Protein AF-A0A530APH7-F1 (afdb_monomer_lite)

Structure (mmCIF, N/CA/C/O backbone):
data_AF-A0A530APH7-F1
#
_entry.id   AF-A0A530APH7-F1
#
loop_
_atom_site.group_PDB
_atom_site.id
_atom_site.type_symbol
_atom_site.label_atom_id
_atom_site.label_alt_id
_atom_site.label_comp_id
_atom_site.label_asym_id
_atom_site.label_entity_id
_atom_site.label_seq_id
_atom_site.pdbx_PDB_ins_code
_atom_site.Cartn_x
_atom_site.Cartn_y
_atom_site.Cartn_z
_atom_site.occupancy
_atom_site.B_iso_or_equiv
_atom_site.auth_seq_id
_atom_site.auth_comp_id
_atom_site.auth_asym_id
_atom_site.auth_atom_id
_atom_site.pdbx_PDB_model_num
ATOM 1 N N . MET A 1 1 ? 20.934 -3.392 5.318 1.00 81.50 1 MET A N 1
ATOM 2 C CA . MET A 1 1 ? 19.942 -3.753 6.356 1.00 81.50 1 MET A CA 1
ATOM 3 C C . MET A 1 1 ? 19.212 -2.468 6.706 1.00 81.50 1 MET A C 1
ATOM 5 O O . MET A 1 1 ? 19.883 -1.448 6.759 1.00 81.50 1 MET A O 1
ATOM 9 N N . PHE A 1 2 ? 17.884 -2.494 6.817 1.00 93.69 2 PHE A N 1
ATOM 10 C CA . PHE A 1 2 ? 17.070 -1.303 7.090 1.00 93.69 2 PHE A CA 1
ATOM 11 C C . PHE A 1 2 ? 16.605 -1.334 8.545 1.00 93.69 2 PHE A C 1
ATOM 13 O O . PHE A 1 2 ? 16.217 -2.402 9.020 1.00 93.69 2 PHE A O 1
ATOM 20 N N . ASP A 1 3 ? 16.601 -0.183 9.217 1.00 96.75 3 ASP A N 1
ATOM 21 C CA . ASP A 1 3 ? 16.060 -0.056 10.580 1.00 96.75 3 ASP A CA 1
ATOM 22 C C . ASP A 1 3 ? 14.524 -0.103 10.596 1.00 96.75 3 ASP A C 1
ATOM 24 O O . ASP A 1 3 ? 13.897 -0.401 11.612 1.00 96.75 3 ASP A O 1
ATOM 28 N N . THR A 1 4 ? 13.903 0.176 9.448 1.00 97.38 4 THR A N 1
ATOM 29 C CA . THR A 1 4 ? 12.453 0.189 9.258 1.00 97.38 4 THR A CA 1
ATOM 30 C C . THR A 1 4 ? 11.973 -1.046 8.489 1.00 97.38 4 THR A C 1
ATOM 32 O O . THR A 1 4 ? 12.753 -1.833 7.943 1.00 97.38 4 THR A O 1
ATOM 35 N N . LYS A 1 5 ? 10.651 -1.218 8.415 1.00 97.56 5 LYS A N 1
ATOM 36 C CA . LYS A 1 5 ? 9.992 -2.256 7.618 1.00 97.56 5 LYS A CA 1
ATOM 37 C C . LYS A 1 5 ? 8.771 -1.676 6.918 1.00 97.56 5 LYS A C 1
ATOM 39 O O . LYS A 1 5 ? 7.979 -0.988 7.556 1.00 97.56 5 LYS A O 1
ATOM 44 N N . ILE A 1 6 ? 8.576 -2.040 5.651 1.00 98.44 6 ILE A N 1
ATOM 45 C CA . ILE A 1 6 ? 7.353 -1.732 4.909 1.00 98.44 6 ILE A CA 1
ATOM 46 C C . ILE A 1 6 ? 6.399 -2.927 5.005 1.00 98.44 6 ILE A C 1
ATOM 48 O O . ILE A 1 6 ? 6.770 -4.065 4.699 1.00 98.44 6 ILE A O 1
ATOM 52 N N . ALA A 1 7 ? 5.167 -2.674 5.446 1.00 98.56 7 ALA A N 1
ATOM 53 C CA . ALA A 1 7 ? 4.111 -3.675 5.519 1.00 98.56 7 ALA A CA 1
ATOM 54 C C . ALA A 1 7 ? 2.804 -3.131 4.932 1.00 98.56 7 ALA A C 1
ATOM 56 O O . ALA A 1 7 ? 2.405 -2.011 5.239 1.00 98.56 7 ALA A O 1
ATOM 57 N N . ILE A 1 8 ? 2.133 -3.950 4.125 1.00 98.81 8 ILE A N 1
ATOM 58 C CA . ILE A 1 8 ? 0.800 -3.691 3.577 1.00 98.81 8 ILE A CA 1
ATOM 59 C C . ILE A 1 8 ? -0.123 -4.789 4.095 1.00 98.81 8 ILE A C 1
ATOM 61 O O . ILE A 1 8 ? 0.169 -5.970 3.914 1.00 98.81 8 ILE A O 1
ATOM 65 N N . VAL A 1 9 ? -1.227 -4.412 4.739 1.00 98.75 9 VAL A N 1
ATOM 66 C CA . VAL A 1 9 ? -2.226 -5.358 5.255 1.00 98.75 9 VAL A CA 1
ATOM 67 C C . VAL A 1 9 ? -3.550 -5.095 4.552 1.00 98.75 9 VAL A C 1
ATOM 69 O O . VAL A 1 9 ? -4.069 -3.985 4.618 1.00 98.75 9 VAL A O 1
ATOM 72 N N . LEU A 1 10 ? -4.077 -6.103 3.860 1.00 98.81 10 LEU A N 1
ATOM 73 C CA . LEU A 1 10 ? -5.308 -6.003 3.073 1.00 98.81 10 LEU A CA 1
ATOM 74 C C . LEU A 1 10 ? -6.457 -6.736 3.761 1.00 98.81 10 LEU A C 1
ATOM 76 O O . LEU A 1 10 ? -6.242 -7.762 4.410 1.00 98.81 10 LEU A O 1
ATOM 80 N N . ARG A 1 11 ? -7.689 -6.258 3.564 1.00 98.50 11 ARG A N 1
ATOM 81 C CA . ARG A 1 11 ? -8.871 -6.985 4.035 1.00 98.50 11 ARG A CA 1
ATOM 82 C C . ARG A 1 11 ? -8.992 -8.290 3.251 1.00 98.50 11 ARG A C 1
ATOM 84 O O . ARG A 1 11 ? -8.854 -8.315 2.025 1.00 98.50 11 ARG A O 1
ATOM 91 N N . GLU A 1 12 ? -9.135 -9.395 3.969 1.00 97.94 12 GLU A N 1
ATOM 92 C CA . GLU A 1 12 ? -8.989 -10.730 3.385 1.00 97.94 12 GLU A CA 1
ATOM 93 C C . GLU A 1 12 ? -10.107 -11.110 2.405 1.00 97.94 12 GLU A C 1
ATOM 95 O O . GLU A 1 12 ? -9.853 -11.871 1.469 1.00 97.94 12 GLU A O 1
ATOM 100 N N . ASP A 1 13 ? -11.296 -10.532 2.564 1.00 97.88 13 ASP A N 1
ATOM 101 C CA . ASP A 1 13 ? -12.492 -10.786 1.753 1.00 97.88 13 ASP A CA 1
ATOM 102 C C . ASP A 1 13 ? -12.505 -10.041 0.407 1.00 97.88 13 ASP A C 1
ATOM 104 O O . ASP A 1 13 ? -13.347 -10.321 -0.447 1.00 97.88 13 ASP A O 1
ATOM 108 N N . LEU A 1 14 ? -11.552 -9.132 0.176 1.00 98.38 14 LEU A N 1
ATOM 109 C CA . LEU A 1 14 ? -11.458 -8.407 -1.086 1.00 98.38 14 LEU A CA 1
ATOM 110 C C . LEU A 1 14 ? -11.154 -9.378 -2.246 1.00 98.38 14 LEU A C 1
ATOM 112 O O . LEU A 1 14 ? -10.209 -10.181 -2.160 1.00 98.38 14 LEU A O 1
ATOM 116 N N . PRO A 1 15 ? -11.873 -9.268 -3.379 1.00 98.44 15 PRO A N 1
ATOM 117 C CA . PRO A 1 15 ? -11.468 -9.863 -4.641 1.00 98.44 15 PRO A CA 1
ATOM 118 C C . PRO A 1 15 ? -10.024 -9.501 -4.995 1.00 98.44 15 PRO A C 1
ATOM 120 O O . PRO A 1 15 ? -9.536 -8.409 -4.696 1.00 98.44 15 PRO A O 1
ATOM 123 N N . VAL A 1 16 ? -9.338 -10.406 -5.696 1.00 98.50 16 VAL A N 1
ATOM 124 C CA . VAL A 1 16 ? -7.911 -10.254 -6.034 1.00 98.50 16 VAL A CA 1
ATOM 125 C C . VAL A 1 16 ? -7.613 -8.920 -6.725 1.00 98.50 16 VAL A C 1
ATOM 127 O O . VAL A 1 16 ? -6.636 -8.260 -6.385 1.00 98.50 16 VAL A O 1
ATOM 130 N N . TRP A 1 17 ? -8.464 -8.477 -7.651 1.00 98.38 17 TRP A N 1
ATOM 131 C CA . TRP A 1 17 ? -8.248 -7.214 -8.359 1.00 98.38 17 TRP A CA 1
ATOM 132 C C . TRP A 1 17 ? -8.341 -5.987 -7.433 1.00 98.38 17 TRP A C 1
ATOM 134 O O . TRP A 1 17 ? -7.563 -5.049 -7.598 1.00 98.38 17 TRP A O 1
ATOM 144 N N . GLN A 1 18 ? -9.227 -6.010 -6.428 1.00 98.56 18 GLN A N 1
ATOM 145 C CA . GLN A 1 18 ? -9.316 -4.949 -5.419 1.00 98.56 18 GLN A CA 1
ATOM 146 C C . GLN A 1 18 ? -8.074 -4.946 -4.532 1.00 98.56 18 GLN A C 1
ATOM 148 O O . GLN A 1 18 ? -7.516 -3.883 -4.280 1.00 98.56 18 GLN A O 1
ATOM 153 N N . LYS A 1 19 ? -7.577 -6.125 -4.132 1.00 98.75 19 LYS A N 1
ATOM 154 C CA . LYS A 1 19 ? -6.312 -6.251 -3.388 1.00 98.75 19 LYS A CA 1
ATOM 155 C C . LYS A 1 19 ? -5.150 -5.605 -4.144 1.00 98.75 19 LYS A C 1
ATOM 157 O O . LYS A 1 19 ? -4.438 -4.790 -3.570 1.00 98.75 19 LYS A O 1
ATOM 162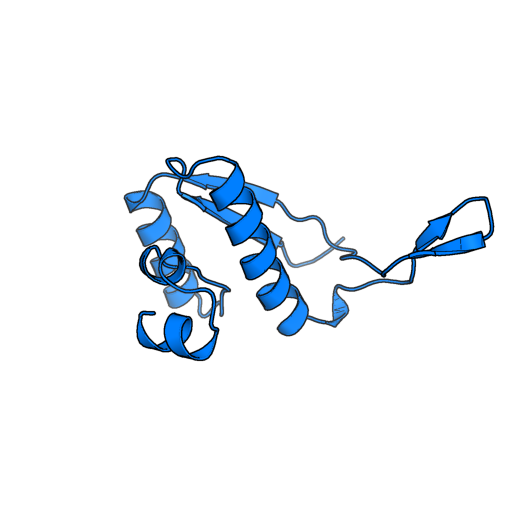 N N . LEU A 1 20 ? -5.004 -5.912 -5.435 1.00 98.75 20 LEU A N 1
ATOM 163 C CA . LEU A 1 20 ? -3.962 -5.329 -6.288 1.00 98.75 20 LEU A CA 1
ATOM 164 C C . LEU A 1 20 ? -4.096 -3.803 -6.406 1.00 98.75 20 LEU A C 1
ATOM 166 O O . LEU A 1 20 ? -3.099 -3.090 -6.293 1.00 98.75 20 LEU A O 1
ATOM 170 N N . ASN A 1 21 ? -5.320 -3.302 -6.597 1.00 98.56 21 ASN A N 1
ATOM 171 C CA . ASN A 1 21 ? -5.589 -1.868 -6.679 1.00 98.56 21 ASN A CA 1
ATOM 172 C C . ASN A 1 21 ? -5.233 -1.146 -5.369 1.00 98.56 21 ASN A C 1
ATOM 174 O O . ASN A 1 21 ? -4.458 -0.191 -5.387 1.00 98.56 21 ASN A O 1
ATOM 178 N N . VAL A 1 22 ? 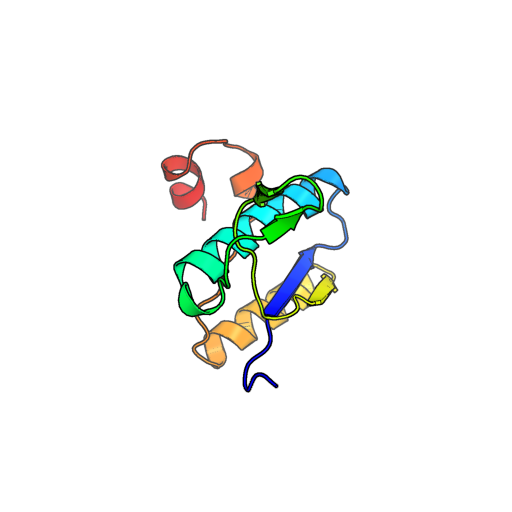-5.721 -1.649 -4.232 1.00 98.69 22 VAL A N 1
ATOM 179 C CA . VAL A 1 22 ? -5.437 -1.081 -2.909 1.00 98.69 22 VAL A CA 1
ATOM 180 C C . VAL A 1 22 ? -3.936 -1.112 -2.620 1.00 98.69 22 VAL A C 1
ATOM 182 O O . VAL A 1 22 ? -3.378 -0.094 -2.221 1.00 98.69 22 VAL A O 1
ATOM 185 N N . THR A 1 23 ? -3.235 -2.219 -2.896 1.00 98.88 23 THR A N 1
ATOM 186 C CA . THR A 1 23 ? -1.769 -2.287 -2.759 1.00 98.88 23 THR A CA 1
ATOM 187 C C . THR A 1 23 ? -1.062 -1.193 -3.558 1.00 98.88 23 THR A C 1
ATOM 189 O O . THR A 1 23 ? -0.131 -0.580 -3.034 1.00 98.88 23 THR A O 1
ATOM 192 N N . ALA A 1 24 ? -1.498 -0.911 -4.790 1.00 98.69 24 ALA A N 1
ATOM 193 C CA . ALA A 1 24 ? -0.903 0.140 -5.612 1.00 98.69 24 ALA A CA 1
ATOM 194 C C . ALA A 1 24 ? -1.093 1.537 -4.993 1.00 98.69 24 ALA A C 1
ATOM 196 O O . ALA A 1 24 ? -0.116 2.277 -4.850 1.00 98.69 24 ALA A O 1
ATOM 197 N N . PHE A 1 25 ? -2.311 1.873 -4.551 1.00 98.62 25 PHE A N 1
ATOM 198 C CA . PHE A 1 25 ? -2.587 3.143 -3.868 1.00 98.62 25 PHE A CA 1
ATOM 199 C C . PHE A 1 25 ? -1.768 3.288 -2.582 1.00 98.62 25 PHE A C 1
ATOM 201 O O . PHE A 1 25 ? -1.078 4.291 -2.406 1.00 98.62 25 PHE A O 1
ATOM 208 N N . LEU A 1 26 ? -1.771 2.272 -1.715 1.00 98.81 26 LEU A N 1
ATOM 209 C CA . LEU A 1 26 ? -1.028 2.303 -0.452 1.00 98.81 26 LEU A CA 1
ATOM 210 C C . LEU A 1 26 ? 0.484 2.456 -0.676 1.00 98.81 26 LEU A C 1
ATOM 212 O O . LEU A 1 26 ? 1.145 3.211 0.032 1.00 98.81 26 LEU A O 1
ATOM 216 N N . THR A 1 27 ? 1.028 1.788 -1.696 1.00 98.75 27 THR A N 1
ATOM 217 C CA . THR A 1 27 ? 2.450 1.909 -2.050 1.00 98.75 27 THR A CA 1
ATOM 218 C C . THR A 1 27 ? 2.797 3.327 -2.505 1.00 98.75 27 THR A C 1
ATOM 220 O O . THR A 1 27 ? 3.844 3.841 -2.120 1.00 98.75 27 THR A O 1
ATOM 223 N N . SER A 1 28 ? 1.921 3.992 -3.271 1.00 98.50 28 SER A N 1
ATOM 224 C CA . SER A 1 28 ? 2.168 5.378 -3.696 1.00 98.50 28 SER A CA 1
ATOM 225 C C . SER A 1 28 ? 2.273 6.355 -2.523 1.00 98.50 28 SER A C 1
ATOM 227 O O . SER A 1 28 ? 3.134 7.230 -2.547 1.00 98.50 28 SER A O 1
ATOM 229 N N . GLY A 1 29 ? 1.467 6.172 -1.472 1.00 98.62 29 GLY A N 1
ATOM 230 C CA . GLY A 1 29 ? 1.540 7.005 -0.273 1.00 98.62 29 GLY A CA 1
ATOM 231 C C . GLY A 1 29 ? 2.838 6.791 0.509 1.00 98.62 29 GLY A C 1
ATOM 232 O O . GLY A 1 29 ? 3.462 7.761 0.928 1.00 98.62 29 GLY A O 1
ATOM 233 N N . ILE A 1 30 ? 3.307 5.541 0.618 1.00 98.44 30 ILE A N 1
ATOM 234 C CA . ILE A 1 30 ? 4.611 5.221 1.226 1.00 98.44 30 ILE A CA 1
ATOM 235 C C . ILE A 1 30 ? 5.757 5.878 0.447 1.00 98.44 30 ILE A C 1
ATOM 237 O O . ILE A 1 30 ? 6.616 6.508 1.055 1.00 98.44 30 ILE A O 1
ATOM 241 N N . VAL A 1 31 ? 5.765 5.762 -0.886 1.00 98.44 31 VAL A N 1
ATOM 242 C CA . VAL A 1 31 ? 6.805 6.373 -1.736 1.00 98.44 31 VAL A CA 1
ATOM 243 C C . VAL A 1 31 ? 6.771 7.899 -1.651 1.00 98.44 31 VAL A C 1
ATOM 245 O O . VAL A 1 31 ? 7.824 8.526 -1.610 1.00 98.44 31 VAL A O 1
ATOM 248 N N . ALA A 1 32 ? 5.582 8.506 -1.597 1.00 98.56 32 ALA A N 1
ATOM 249 C CA . ALA A 1 32 ? 5.446 9.951 -1.430 1.00 98.56 32 ALA A CA 1
ATOM 250 C C . ALA A 1 32 ? 5.943 10.430 -0.056 1.00 98.56 32 ALA A C 1
ATOM 252 O O . ALA A 1 32 ? 6.513 11.514 0.044 1.00 98.56 32 ALA A O 1
ATOM 253 N N . GLN A 1 33 ? 5.733 9.631 0.994 1.00 98.44 33 GLN A N 1
ATOM 254 C CA . GLN A 1 33 ? 6.166 9.952 2.353 1.00 98.44 33 GLN A CA 1
ATOM 255 C C . GLN A 1 33 ? 7.674 9.747 2.562 1.00 98.44 33 GLN A C 1
ATOM 257 O O . GLN A 1 33 ? 8.288 10.528 3.285 1.00 98.44 33 GLN A O 1
ATOM 262 N N . PHE A 1 34 ? 8.252 8.720 1.936 1.00 97.81 34 PHE A N 1
ATOM 263 C CA . PHE A 1 34 ? 9.659 8.333 2.074 1.00 97.81 34 PHE A CA 1
ATOM 264 C C . PHE A 1 34 ? 10.323 8.189 0.695 1.00 97.81 34 PHE A C 1
ATOM 266 O O . PHE A 1 34 ? 10.625 7.070 0.266 1.00 97.81 34 PHE A O 1
ATOM 273 N N . PRO A 1 35 ? 10.528 9.290 -0.049 1.00 97.50 35 PRO A N 1
ATOM 274 C CA . PRO A 1 35 ? 11.099 9.235 -1.395 1.00 97.50 35 PRO A CA 1
ATOM 275 C C . PRO A 1 35 ? 12.511 8.624 -1.437 1.00 97.50 35 PRO A C 1
ATOM 277 O O . PRO A 1 35 ? 12.913 8.089 -2.468 1.00 97.50 35 PRO A O 1
ATOM 280 N N . GLU A 1 36 ? 13.250 8.639 -0.325 1.00 96.25 36 GLU A N 1
ATOM 281 C CA . GLU A 1 36 ? 14.592 8.066 -0.180 1.00 96.25 36 GLU A CA 1
ATOM 282 C C . GLU A 1 36 ? 14.652 6.540 -0.341 1.00 96.25 36 GLU A C 1
ATOM 284 O O . GLU A 1 36 ? 15.735 5.984 -0.524 1.00 96.25 36 GLU A O 1
ATOM 289 N N . ILE A 1 37 ? 13.511 5.842 -0.286 1.00 97.56 37 ILE A N 1
ATOM 290 C CA . ILE A 1 37 ? 13.478 4.393 -0.518 1.00 97.56 37 ILE A CA 1
ATOM 291 C C . ILE A 1 37 ? 13.598 4.042 -2.003 1.00 97.56 37 ILE A C 1
ATOM 293 O O . ILE A 1 37 ? 13.744 2.864 -2.325 1.00 97.56 37 ILE A O 1
ATOM 297 N N . ILE A 1 38 ? 13.474 5.008 -2.914 1.00 98.44 38 ILE A N 1
ATOM 298 C CA . ILE A 1 38 ? 13.599 4.778 -4.354 1.00 98.44 38 ILE A CA 1
ATOM 299 C C . ILE A 1 38 ? 15.080 4.759 -4.737 1.00 98.44 38 ILE A C 1
ATOM 301 O O . ILE A 1 38 ? 15.818 5.694 -4.447 1.00 98.44 38 ILE A O 1
ATOM 305 N N . GLY A 1 39 ? 15.507 3.664 -5.371 1.00 98.31 39 GLY A N 1
ATOM 306 C CA . GLY A 1 39 ? 16.891 3.473 -5.802 1.00 98.31 39 GLY A CA 1
ATOM 307 C C . GLY A 1 39 ? 17.197 4.067 -7.177 1.00 98.31 39 GLY A C 1
ATOM 308 O O . GLY A 1 39 ? 16.587 5.036 -7.619 1.00 98.31 39 GLY A O 1
ATOM 309 N N . GLU A 1 40 ? 18.129 3.427 -7.881 1.00 98.44 40 GLU A N 1
ATOM 310 C CA . GLU A 1 40 ? 18.552 3.824 -9.227 1.00 98.44 40 GLU A CA 1
ATOM 311 C C . GLU A 1 40 ? 17.719 3.153 -10.336 1.00 98.44 40 GLU A C 1
ATOM 313 O O . GLU A 1 40 ? 17.143 2.078 -10.116 1.00 98.44 40 GLU A O 1
ATOM 318 N N . PRO A 1 41 ? 17.646 3.753 -11.542 1.00 98.62 41 PRO A N 1
ATOM 319 C CA . PRO A 1 41 ? 16.978 3.151 -12.690 1.00 98.62 41 PRO A CA 1
ATOM 320 C C . PRO A 1 41 ? 17.519 1.759 -13.013 1.00 98.62 41 PRO A C 1
ATOM 322 O O . PRO A 1 41 ? 18.729 1.525 -13.061 1.00 98.62 41 PRO A O 1
ATOM 325 N N . TYR A 1 42 ? 16.609 0.836 -13.305 1.00 98.56 42 TYR A N 1
ATOM 326 C CA . TYR A 1 42 ? 16.978 -0.507 -13.735 1.00 98.56 42 TYR A CA 1
ATOM 327 C C . TYR A 1 42 ? 17.392 -0.460 -15.205 1.00 98.56 42 TYR A C 1
ATOM 329 O O . TYR A 1 42 ? 16.797 0.265 -16.007 1.00 98.56 42 TYR A O 1
ATOM 337 N N . ARG A 1 43 ? 18.406 -1.248 -15.570 1.00 98.62 43 ARG A N 1
ATOM 338 C CA . ARG A 1 43 ? 18.872 -1.382 -16.951 1.00 98.62 43 ARG A CA 1
ATOM 339 C C . ARG A 1 43 ? 18.894 -2.849 -17.349 1.00 98.62 43 ARG A C 1
ATOM 341 O O . ARG A 1 43 ? 19.479 -3.669 -16.643 1.00 98.62 43 ARG A O 1
ATOM 348 N N . ASP A 1 44 ? 18.250 -3.180 -18.463 1.00 98.44 44 ASP A N 1
ATOM 349 C CA . ASP A 1 44 ? 18.291 -4.543 -18.992 1.00 98.44 44 ASP A CA 1
ATOM 350 C C . ASP A 1 44 ? 19.602 -4.828 -19.748 1.00 98.44 44 ASP A C 1
ATOM 352 O O . ASP A 1 44 ? 20.481 -3.975 -19.903 1.00 98.44 44 ASP A O 1
ATOM 356 N N . ARG A 1 45 ? 19.730 -6.055 -20.261 1.00 98.25 45 ARG A N 1
ATOM 357 C CA . ARG A 1 45 ? 20.899 -6.481 -21.041 1.00 98.25 45 ARG A CA 1
ATOM 358 C C . ARG A 1 45 ? 21.076 -5.706 -22.355 1.00 98.25 45 ARG A C 1
ATOM 360 O O . ARG A 1 45 ? 22.197 -5.633 -22.850 1.00 98.25 45 ARG A O 1
ATOM 367 N N . ALA A 1 46 ? 20.001 -5.169 -22.930 1.00 98.56 46 ALA A N 1
ATOM 368 C CA . ALA A 1 46 ? 20.032 -4.399 -24.172 1.00 98.56 46 ALA A CA 1
ATOM 369 C C . ALA A 1 46 ? 20.328 -2.905 -23.939 1.00 98.56 46 ALA A C 1
ATOM 371 O O . ALA A 1 46 ? 20.525 -2.163 -24.898 1.00 98.56 46 ALA A O 1
ATOM 372 N N . GLY A 1 47 ? 20.398 -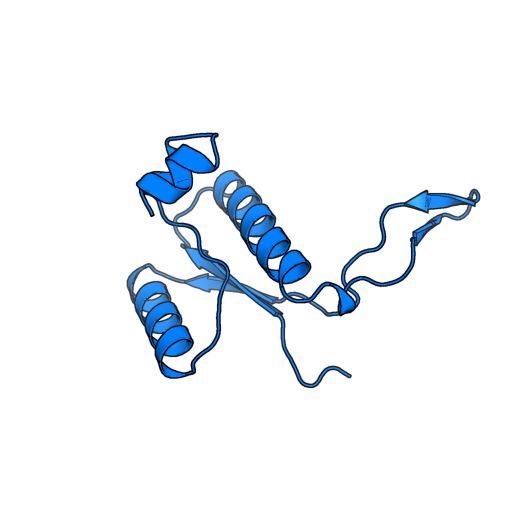2.465 -22.680 1.00 98.00 47 GLY A N 1
ATOM 373 C CA . GLY A 1 47 ? 20.643 -1.077 -22.311 1.00 98.00 47 GLY A CA 1
ATOM 374 C C . GLY A 1 47 ? 19.376 -0.231 -22.160 1.00 98.00 47 GLY A C 1
ATOM 375 O O . GLY A 1 47 ? 19.505 0.972 -21.928 1.00 98.00 47 GLY A O 1
ATOM 376 N N . ASN A 1 48 ? 18.177 -0.819 -22.247 1.00 98.69 48 ASN A N 1
ATOM 377 C CA . ASN A 1 48 ? 16.925 -0.100 -22.009 1.00 98.69 48 ASN A CA 1
ATOM 378 C C . ASN A 1 48 ? 16.808 0.286 -20.531 1.00 98.69 48 ASN A C 1
ATOM 380 O O . ASN A 1 48 ? 17.176 -0.497 -19.652 1.00 98.69 48 ASN A O 1
ATOM 384 N N . LEU A 1 49 ? 16.285 1.484 -20.263 1.00 98.56 49 LEU A N 1
ATOM 385 C CA . LEU A 1 49 ? 16.057 1.998 -18.912 1.00 98.56 49 LEU A CA 1
ATOM 386 C C . LEU A 1 49 ? 14.611 1.771 -18.464 1.00 98.56 49 LEU A C 1
ATOM 388 O O . LEU A 1 49 ? 13.676 1.939 -19.245 1.00 98.56 49 LEU A O 1
ATOM 392 N N . TYR A 1 50 ? 14.448 1.457 -17.183 1.00 98.75 50 TYR A N 1
ATOM 393 C CA . TYR A 1 50 ? 13.167 1.268 -16.507 1.00 98.75 50 TYR A CA 1
ATOM 394 C C . TYR A 1 50 ? 13.128 2.106 -15.230 1.00 98.75 50 TYR A C 1
ATOM 396 O O . TYR A 1 50 ? 14.169 2.526 -14.718 1.00 98.75 50 TYR A O 1
ATOM 404 N N . ASN A 1 51 ? 11.924 2.327 -14.699 1.00 98.56 51 ASN A N 1
ATOM 405 C CA . ASN A 1 51 ? 11.746 3.099 -13.474 1.00 98.56 51 ASN A CA 1
ATOM 406 C C . ASN A 1 51 ? 12.595 2.529 -12.325 1.00 98.56 51 ASN A C 1
ATOM 408 O O . ASN A 1 51 ? 12.662 1.304 -12.164 1.00 98.56 51 ASN A O 1
ATOM 412 N N . PRO A 1 52 ? 13.208 3.392 -11.499 1.00 98.44 52 PRO A N 1
ATOM 413 C CA . PRO A 1 52 ? 13.725 2.954 -10.217 1.00 98.44 52 PRO A CA 1
ATOM 414 C C . PRO A 1 52 ? 12.574 2.432 -9.349 1.00 98.44 52 PRO A C 1
ATOM 416 O O . PRO A 1 52 ? 11.426 2.867 -9.464 1.00 98.44 52 PRO A O 1
ATOM 419 N N . MET A 1 53 ? 12.884 1.482 -8.477 1.00 98.44 53 MET A N 1
ATOM 420 C CA . MET A 1 53 ? 11.921 0.864 -7.567 1.00 98.44 53 MET A CA 1
ATOM 421 C C . MET A 1 53 ? 12.422 0.967 -6.131 1.00 98.44 53 MET A C 1
ATOM 423 O O . MET A 1 53 ? 13.571 1.348 -5.891 1.00 98.44 53 MET A O 1
ATOM 427 N N . SER A 1 54 ? 11.554 0.623 -5.178 1.00 97.94 54 SER A N 1
ATOM 428 C CA . SER A 1 54 ? 11.940 0.586 -3.772 1.00 97.94 54 SER A CA 1
ATOM 429 C C . SER A 1 54 ? 13.132 -0.350 -3.558 1.00 97.94 54 SER A C 1
ATOM 431 O O . SER A 1 54 ? 13.130 -1.487 -4.032 1.00 97.94 54 SER A O 1
ATOM 433 N N . VAL A 1 55 ? 14.141 0.121 -2.825 1.00 98.00 55 VAL A N 1
ATOM 434 C CA . VAL A 1 55 ? 15.274 -0.700 -2.374 1.00 98.00 55 VAL A CA 1
ATOM 435 C C . VAL A 1 55 ? 14.923 -1.542 -1.146 1.00 98.00 55 VAL A C 1
ATOM 437 O O . VAL A 1 55 ? 15.662 -2.462 -0.792 1.00 98.00 55 VAL A O 1
ATOM 440 N N . GLN A 1 56 ? 13.807 -1.233 -0.481 1.00 98.00 56 GLN A N 1
ATOM 441 C CA . GLN A 1 56 ? 13.370 -1.895 0.738 1.00 98.00 56 GLN A CA 1
ATOM 442 C C . GLN A 1 56 ? 12.269 -2.926 0.435 1.00 98.00 56 GLN A C 1
ATOM 444 O O . GLN A 1 56 ? 11.294 -2.609 -0.246 1.00 98.00 56 GLN A O 1
ATOM 449 N N . PRO A 1 57 ? 12.369 -4.165 0.954 1.00 97.44 57 PRO A N 1
ATOM 450 C CA . PRO A 1 57 ? 11.330 -5.171 0.757 1.00 97.44 57 PRO A CA 1
ATOM 451 C C . PRO A 1 57 ? 9.977 -4.767 1.358 1.00 97.44 57 PRO A C 1
ATOM 453 O O . PRO A 1 57 ? 9.910 -4.246 2.474 1.00 97.44 57 PRO A O 1
ATOM 456 N N . VAL A 1 58 ? 8.896 -5.104 0.651 1.00 98.38 58 VAL A N 1
ATOM 457 C CA . VAL A 1 58 ? 7.509 -4.910 1.100 1.00 98.38 58 VAL A CA 1
ATOM 458 C C . VAL A 1 58 ? 6.919 -6.248 1.529 1.00 98.38 58 VAL A C 1
ATOM 460 O O . VAL A 1 58 ? 6.897 -7.198 0.748 1.00 98.38 58 VAL A O 1
ATOM 463 N N . ILE A 1 59 ? 6.411 -6.331 2.762 1.00 98.44 59 ILE A N 1
ATOM 464 C CA . ILE A 1 59 ? 5.678 -7.513 3.234 1.00 98.44 59 ILE A CA 1
ATOM 465 C C . ILE A 1 59 ? 4.183 -7.286 3.048 1.00 98.44 59 ILE A C 1
ATOM 467 O O . ILE A 1 59 ? 3.626 -6.346 3.611 1.00 98.44 59 ILE A O 1
ATOM 471 N N . VAL A 1 60 ? 3.532 -8.171 2.296 1.00 98.62 60 VAL A N 1
ATOM 472 C CA 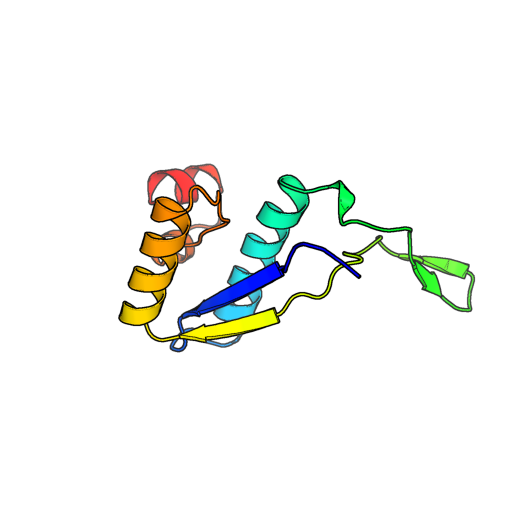. VAL A 1 60 ? 2.083 -8.132 2.071 1.00 98.62 60 VAL A CA 1
ATOM 473 C C . VAL A 1 60 ? 1.410 -9.194 2.935 1.00 98.62 60 VAL A C 1
ATOM 475 O O . VAL A 1 60 ? 1.799 -10.360 2.916 1.00 98.62 60 VAL A O 1
ATOM 478 N N . LEU A 1 61 ? 0.418 -8.773 3.712 1.00 98.69 61 LEU A N 1
ATOM 479 C CA . LEU A 1 61 ? -0.362 -9.592 4.634 1.00 98.69 61 LEU A CA 1
ATOM 480 C C . LEU A 1 61 ? -1.856 -9.388 4.362 1.00 98.69 61 LEU A C 1
ATOM 482 O O . LEU A 1 61 ? -2.264 -8.407 3.736 1.00 98.69 61 LEU A O 1
ATOM 486 N N . SER A 1 62 ? -2.683 -10.286 4.886 1.00 98.25 62 SER A N 1
ATOM 487 C CA . SER A 1 62 ? -4.135 -10.122 4.920 1.00 98.25 62 SER A CA 1
ATOM 488 C C . SER A 1 62 ? -4.680 -10.366 6.320 1.00 98.25 62 SER A C 1
ATOM 490 O O . SER A 1 62 ? -4.075 -11.110 7.093 1.00 98.25 62 SER A O 1
ATOM 492 N N . ALA A 1 63 ? -5.805 -9.733 6.640 1.00 98.50 63 ALA A N 1
ATOM 493 C CA . ALA A 1 63 ? -6.497 -9.918 7.908 1.00 98.50 63 ALA A CA 1
ATOM 494 C C . ALA A 1 63 ? -8.005 -9.650 7.774 1.00 98.50 63 ALA A C 1
ATOM 496 O O . ALA A 1 63 ? -8.446 -8.974 6.837 1.00 98.50 63 ALA A O 1
ATOM 497 N N . ASP A 1 64 ? -8.781 -10.142 8.739 1.00 98.56 64 ASP A N 1
ATOM 498 C CA . ASP A 1 64 ? -10.189 -9.782 8.897 1.00 98.56 64 ASP A CA 1
ATOM 499 C C . ASP A 1 64 ? -10.372 -8.295 9.286 1.00 98.56 64 ASP A C 1
ATOM 501 O O . ASP A 1 64 ? -9.429 -7.582 9.659 1.00 98.56 64 ASP A O 1
ATOM 505 N N . ALA A 1 65 ? -11.611 -7.801 9.193 1.00 97.50 65 ALA A N 1
ATOM 506 C CA . ALA A 1 65 ? -11.937 -6.400 9.468 1.00 97.50 65 ALA A CA 1
ATOM 507 C C . ALA A 1 65 ? -11.647 -5.981 10.925 1.00 97.50 65 ALA A C 1
ATOM 509 O O . ALA A 1 65 ? -11.186 -4.864 11.172 1.00 97.50 65 ALA A O 1
ATOM 510 N N . ALA A 1 66 ? -11.873 -6.872 11.896 1.00 98.25 66 ALA A N 1
ATOM 511 C CA . ALA A 1 66 ? -11.642 -6.587 13.315 1.00 98.25 66 ALA A CA 1
ATOM 512 C C . ALA A 1 66 ? -10.142 -6.424 13.626 1.00 98.25 66 ALA A C 1
ATOM 514 O O . ALA A 1 66 ? -9.722 -5.524 14.367 1.00 98.25 66 ALA A O 1
ATOM 515 N N . THR A 1 67 ? -9.318 -7.269 13.015 1.00 98.69 67 THR A N 1
ATOM 516 C CA . THR A 1 67 ? -7.862 -7.236 13.110 1.00 98.69 67 THR A CA 1
ATOM 517 C C . THR A 1 67 ? -7.307 -6.001 12.410 1.00 98.69 67 THR A C 1
ATOM 519 O O . THR A 1 67 ? -6.465 -5.319 12.995 1.00 98.69 67 THR A O 1
ATOM 522 N N . LEU A 1 68 ? -7.818 -5.635 11.226 1.00 98.44 68 LEU A N 1
ATOM 523 C CA . LEU A 1 68 ? -7.473 -4.368 10.569 1.00 98.44 68 LEU A CA 1
ATOM 524 C C . LEU A 1 68 ? -7.807 -3.152 11.438 1.00 98.44 68 LEU A C 1
ATOM 526 O O . LEU A 1 68 ? -6.956 -2.279 11.602 1.00 98.44 68 LEU A O 1
ATOM 530 N N . GLY A 1 69 ? -8.984 -3.124 12.071 1.00 98.44 69 GLY A N 1
ATOM 531 C CA . GLY A 1 69 ? -9.348 -2.065 13.018 1.00 98.44 69 GLY A CA 1
ATOM 532 C C . GLY A 1 69 ? -8.374 -1.968 14.200 1.00 98.44 69 GLY A C 1
ATOM 533 O O . GLY A 1 69 ? -8.000 -0.874 14.627 1.00 98.44 69 GLY A O 1
ATOM 534 N N . THR A 1 70 ? -7.886 -3.108 14.698 1.00 98.69 70 THR A N 1
ATOM 535 C CA . THR A 1 70 ? -6.854 -3.151 15.747 1.00 98.69 70 THR A CA 1
ATOM 536 C C . THR A 1 70 ? -5.488 -2.668 15.250 1.00 98.69 70 THR A C 1
ATOM 538 O O . THR A 1 70 ? -4.799 -1.953 15.980 1.00 98.69 70 THR A O 1
ATOM 541 N N . ILE A 1 71 ? -5.084 -3.031 14.030 1.00 98.62 71 ILE A N 1
ATOM 542 C CA . ILE A 1 71 ? -3.834 -2.569 13.404 1.00 98.62 71 ILE A CA 1
ATOM 543 C C . ILE A 1 71 ? -3.870 -1.051 13.211 1.00 98.62 71 ILE A C 1
ATOM 545 O O . ILE A 1 71 ? -2.935 -0.373 13.634 1.00 98.62 71 ILE A O 1
ATOM 549 N N . HIS A 1 72 ? -4.966 -0.526 12.658 1.00 98.50 72 HIS A N 1
ATOM 550 C CA . HIS A 1 72 ? -5.178 0.906 12.459 1.00 98.50 72 HIS A CA 1
ATOM 551 C C . HIS A 1 72 ? -5.131 1.683 13.783 1.00 98.50 72 HIS A C 1
ATOM 553 O O . HIS A 1 72 ? -4.420 2.678 13.907 1.00 98.50 72 HIS A O 1
ATOM 559 N N . ARG A 1 73 ? -5.809 1.196 14.830 1.00 98.69 73 ARG A N 1
ATOM 560 C CA . ARG A 1 73 ? -5.724 1.825 16.157 1.00 98.69 73 ARG A CA 1
ATOM 561 C C . ARG A 1 73 ? -4.280 1.862 16.675 1.00 98.69 73 ARG A C 1
ATOM 563 O O . ARG A 1 73 ? -3.822 2.904 17.134 1.00 98.69 73 ARG A O 1
ATOM 570 N N . ARG A 1 74 ? -3.537 0.756 16.555 1.00 98.75 74 ARG A N 1
ATOM 571 C CA . ARG A 1 74 ? -2.138 0.673 17.009 1.00 98.75 74 ARG A CA 1
ATOM 572 C C . ARG A 1 74 ? -1.191 1.578 16.222 1.00 98.75 74 ARG A C 1
ATOM 574 O O . ARG A 1 74 ? -0.217 2.044 16.808 1.00 98.75 74 ARG A O 1
ATOM 581 N N . SER A 1 75 ? -1.416 1.814 14.926 1.00 98.56 75 SER A N 1
ATOM 582 C CA . SER A 1 75 ? -0.586 2.762 14.168 1.00 98.56 75 SER A CA 1
ATOM 583 C C . SER A 1 75 ? -0.778 4.188 14.677 1.00 98.56 75 SER A C 1
ATOM 585 O O . SER A 1 75 ? 0.213 4.887 14.873 1.00 98.56 75 SER A O 1
ATOM 587 N N . LEU A 1 76 ? -2.019 4.578 14.989 1.00 98.56 76 LEU A N 1
ATOM 588 C CA . LEU A 1 76 ? -2.329 5.882 15.582 1.00 98.56 76 LEU A CA 1
ATOM 589 C C . LEU A 1 76 ? -1.740 6.033 16.990 1.00 98.56 76 LEU A C 1
ATOM 591 O O . LEU A 1 76 ? -1.055 7.015 17.257 1.00 98.56 76 LEU A O 1
ATOM 595 N N . GLU A 1 77 ? -1.931 5.041 17.867 1.00 98.69 77 GLU A N 1
ATOM 596 C CA . GLU A 1 77 ? -1.361 5.027 19.229 1.00 98.69 77 GLU A CA 1
ATOM 597 C C . GLU A 1 77 ? 0.171 5.163 19.229 1.00 98.69 77 GLU A C 1
ATOM 599 O O . GLU A 1 77 ? 0.754 5.696 20.170 1.00 98.69 77 GLU A O 1
ATOM 604 N N . ARG A 1 78 ? 0.831 4.685 18.167 1.00 98.38 78 ARG A N 1
ATOM 605 C CA . ARG A 1 78 ? 2.287 4.759 17.984 1.00 98.38 78 ARG A CA 1
ATOM 606 C C . ARG A 1 78 ? 2.749 5.982 17.188 1.00 98.38 78 ARG A C 1
ATOM 608 O O . ARG A 1 78 ? 3.944 6.099 16.938 1.00 98.38 78 ARG A O 1
ATOM 615 N N . GLY A 1 79 ? 1.838 6.862 16.769 1.00 98.00 79 GLY A N 1
ATOM 616 C CA . GLY A 1 79 ? 2.165 8.056 15.987 1.00 98.00 79 GLY A CA 1
ATOM 617 C C . GLY A 1 79 ? 2.713 7.761 14.587 1.00 98.00 79 GLY A C 1
ATOM 618 O O . GLY A 1 79 ? 3.462 8.566 14.041 1.00 98.00 79 GLY A O 1
ATOM 619 N N . VAL A 1 80 ? 2.378 6.607 14.003 1.00 97.94 80 VAL A N 1
ATOM 620 C CA . VAL A 1 80 ? 2.806 6.240 12.648 1.00 97.94 80 VAL A CA 1
ATOM 621 C C . VAL A 1 80 ? 1.779 6.758 11.646 1.00 97.94 80 VAL A C 1
ATOM 623 O O . VAL A 1 80 ? 0.674 6.221 11.547 1.00 97.94 80 VAL A O 1
ATOM 626 N N . THR A 1 81 ? 2.151 7.774 10.867 1.00 98.44 81 THR A N 1
ATOM 627 C CA . THR A 1 81 ? 1.368 8.199 9.697 1.00 98.44 81 THR A CA 1
ATOM 628 C C . THR A 1 81 ? 1.365 7.070 8.670 1.00 98.44 81 THR A C 1
ATOM 630 O O . THR A 1 81 ? 2.427 6.637 8.227 1.00 98.44 81 THR A O 1
ATOM 633 N N . THR A 1 82 ? 0.179 6.574 8.318 1.00 98.44 82 THR A N 1
ATOM 634 C CA . THR A 1 82 ? -0.005 5.428 7.416 1.00 98.44 82 THR A CA 1
ATOM 635 C C . THR A 1 82 ? -0.772 5.835 6.167 1.00 98.44 82 THR A C 1
ATOM 637 O O . THR A 1 82 ? -1.602 6.741 6.197 1.00 98.44 82 THR A O 1
ATOM 640 N N . SER A 1 83 ? -0.509 5.140 5.060 1.00 98.62 83 SER A N 1
ATOM 641 C CA . SER A 1 83 ? -1.435 5.130 3.927 1.00 98.62 83 SER A CA 1
ATOM 642 C C . SER A 1 83 ? -2.628 4.243 4.278 1.00 98.62 83 SER A C 1
ATOM 644 O O . SER A 1 83 ? -2.438 3.153 4.820 1.00 98.62 83 SER A O 1
ATOM 646 N N . ALA A 1 84 ? -3.839 4.689 3.960 1.00 98.31 84 ALA A N 1
ATOM 647 C CA . ALA A 1 84 ? -5.074 3.979 4.269 1.00 98.31 84 ALA A CA 1
ATOM 648 C C . ALA A 1 84 ? -6.058 4.066 3.095 1.00 98.31 84 ALA A C 1
ATOM 650 O O . ALA A 1 84 ? -5.995 4.988 2.284 1.00 98.31 84 ALA A O 1
ATOM 651 N N . TYR A 1 85 ? -6.939 3.071 2.998 1.00 98.56 85 TYR A N 1
ATOM 652 C CA . TYR A 1 85 ? -7.948 2.953 1.949 1.00 98.56 85 TYR A CA 1
ATOM 653 C C . TYR A 1 85 ? -9.225 2.381 2.575 1.00 98.56 85 TYR A C 1
ATOM 655 O O . TYR A 1 85 ? -9.175 1.292 3.153 1.00 98.56 85 TYR A O 1
ATOM 663 N N . VAL A 1 86 ? -10.341 3.108 2.481 1.00 97.56 86 VAL A N 1
ATOM 664 C CA . VAL A 1 86 ? -11.654 2.692 3.009 1.00 97.56 86 VAL A CA 1
ATOM 665 C C . VAL A 1 86 ? -12.556 2.165 1.893 1.00 97.56 86 VAL A C 1
ATOM 667 O O . VAL A 1 86 ? -12.307 2.409 0.713 1.00 97.56 86 VAL A O 1
ATOM 670 N N . GLU A 1 87 ? -13.588 1.403 2.248 1.00 97.00 87 GLU A N 1
ATOM 671 C CA . GLU A 1 87 ? -14.445 0.713 1.275 1.00 97.00 87 GLU A CA 1
ATOM 672 C C . GLU A 1 87 ? -15.185 1.691 0.352 1.00 97.00 87 GLU A C 1
ATOM 674 O O . GLU A 1 87 ? -15.301 1.460 -0.852 1.00 97.00 87 GLU A O 1
ATOM 679 N N . GLU A 1 88 ? -15.597 2.833 0.890 1.00 97.50 88 GLU A N 1
ATOM 680 C CA . GLU A 1 88 ? -16.314 3.893 0.193 1.00 97.50 88 GLU A CA 1
ATOM 681 C C . GLU A 1 88 ? -15.508 4.468 -0.981 1.00 97.50 88 GLU A C 1
ATOM 683 O O . GLU A 1 88 ? -16.093 4.874 -1.990 1.00 97.50 88 GLU A O 1
ATOM 688 N N . MET A 1 89 ? -14.172 4.436 -0.918 1.00 98.06 89 MET A N 1
ATOM 689 C CA . MET A 1 89 ? -13.298 4.920 -1.995 1.00 98.06 89 MET A CA 1
ATOM 690 C C . MET A 1 89 ? -13.404 4.080 -3.276 1.00 98.06 89 MET A C 1
ATOM 692 O O . MET A 1 89 ? -13.059 4.571 -4.347 1.00 98.06 89 MET A O 1
ATOM 696 N N . PHE A 1 90 ? -13.930 2.847 -3.219 1.00 97.19 90 PHE A N 1
ATOM 697 C CA . PHE A 1 90 ? -14.202 2.066 -4.432 1.00 97.19 90 PHE A CA 1
ATOM 698 C C . PHE A 1 90 ? -15.336 2.648 -5.283 1.00 97.19 90 PHE A C 1
ATOM 700 O O . PHE A 1 90 ? -15.450 2.310 -6.462 1.00 97.19 90 PHE A O 1
ATOM 707 N N . SER A 1 91 ? -16.183 3.508 -4.710 1.00 95.44 91 SER A N 1
ATOM 708 C CA . SER A 1 91 ? -17.330 4.088 -5.415 1.00 95.44 91 SER A CA 1
ATOM 709 C C . SER A 1 91 ? -16.951 5.205 -6.394 1.00 95.44 91 SER A C 1
ATOM 711 O O . SER A 1 91 ? -17.780 5.598 -7.217 1.00 95.44 91 SER A O 1
ATOM 713 N N . THR A 1 92 ? -15.712 5.715 -6.346 1.00 93.12 92 THR A N 1
ATOM 714 C CA . THR A 1 92 ? -15.268 6.823 -7.201 1.00 93.12 92 THR A CA 1
ATOM 715 C C . THR A 1 92 ? -13.840 6.629 -7.723 1.00 93.12 92 THR A C 1
ATOM 717 O O . THR A 1 92 ? -12.993 6.005 -7.093 1.00 93.12 92 THR A O 1
ATOM 720 N N . GLY A 1 93 ? -13.549 7.208 -8.892 1.00 91.94 93 GLY A N 1
ATOM 721 C CA . GLY A 1 93 ? -12.196 7.264 -9.461 1.00 91.94 93 GLY A CA 1
ATOM 722 C C . GLY A 1 93 ? -11.486 8.605 -9.252 1.00 91.94 93 GLY A C 1
ATOM 723 O O . GLY A 1 93 ? -10.439 8.835 -9.855 1.00 91.94 93 GLY A O 1
ATOM 724 N N . HIS A 1 94 ? -12.063 9.519 -8.464 1.00 95.88 94 HIS A N 1
ATOM 725 C CA . HIS A 1 94 ? -11.576 10.890 -8.329 1.00 95.88 94 HIS A CA 1
ATOM 726 C C . HIS A 1 94 ? -11.040 11.143 -6.924 1.00 95.88 94 HIS A C 1
ATOM 728 O O . HIS A 1 94 ? -11.754 11.013 -5.937 1.00 95.88 94 HIS A O 1
ATOM 734 N N . ASP A 1 95 ? -9.793 11.593 -6.847 1.00 97.31 95 ASP A N 1
ATOM 735 C CA . ASP A 1 95 ? -9.084 11.873 -5.598 1.00 97.31 95 ASP A CA 1
ATOM 736 C C . ASP A 1 95 ? -9.863 12.800 -4.636 1.00 97.31 95 ASP A C 1
ATOM 73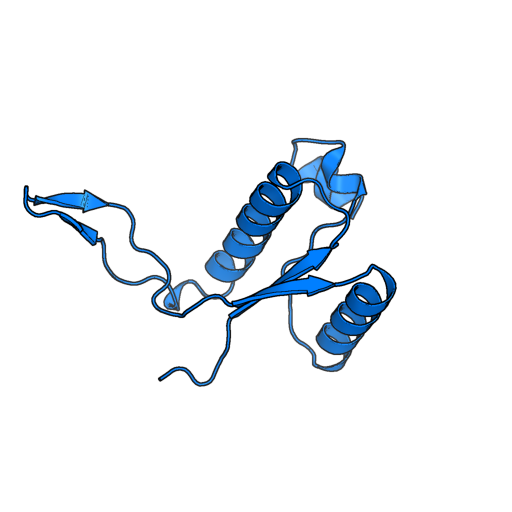8 O O . ASP A 1 95 ? -10.027 12.484 -3.458 1.00 97.31 95 ASP A O 1
ATOM 742 N N . ALA A 1 96 ? -10.430 13.902 -5.140 1.00 97.50 96 ALA A N 1
ATOM 743 C CA . ALA A 1 96 ? -11.226 14.813 -4.316 1.00 97.50 96 ALA A CA 1
ATOM 744 C C . ALA A 1 96 ? -12.484 14.151 -3.726 1.00 97.50 96 ALA A C 1
ATOM 746 O O . ALA A 1 96 ? -12.833 14.431 -2.582 1.00 97.50 96 ALA A O 1
ATOM 747 N N . ALA A 1 97 ? -13.140 13.267 -4.481 1.00 96.44 97 ALA A N 1
ATOM 748 C CA . ALA A 1 97 ? -14.320 12.550 -4.011 1.00 96.44 97 ALA A CA 1
ATOM 749 C C . ALA A 1 97 ? -13.940 11.447 -3.013 1.00 96.44 97 ALA A C 1
ATOM 751 O O . ALA A 1 97 ? -14.583 11.321 -1.978 1.00 96.44 97 ALA A O 1
ATOM 752 N N . ASN A 1 98 ? -12.837 10.734 -3.258 1.00 97.12 98 ASN A N 1
ATOM 753 C CA . ASN A 1 98 ? -12.304 9.733 -2.335 1.00 97.12 98 ASN A CA 1
ATOM 754 C C . ASN A 1 98 ? -11.949 10.329 -0.971 1.00 97.12 98 ASN A C 1
ATOM 756 O O . ASN A 1 98 ? -12.282 9.741 0.049 1.00 97.12 98 ASN A O 1
ATOM 760 N N . ARG A 1 99 ? -11.338 11.520 -0.932 1.00 97.12 99 ARG A N 1
ATOM 761 C CA . ARG A 1 99 ? -11.080 12.220 0.337 1.00 97.12 99 ARG A CA 1
ATOM 762 C C . ARG A 1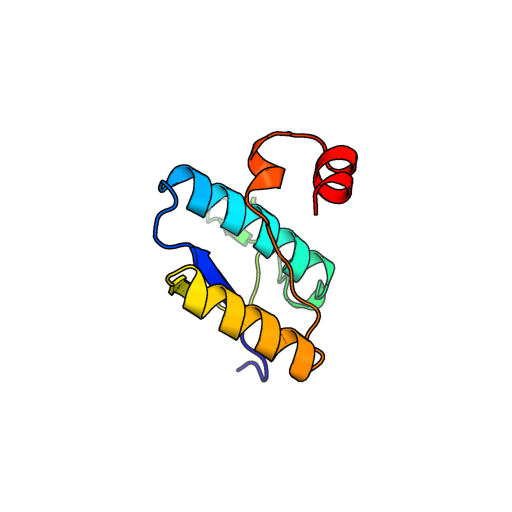 99 ? -12.343 12.695 1.051 1.00 97.12 99 ARG A C 1
ATOM 764 O O . ARG A 1 99 ? -12.316 12.840 2.264 1.00 97.12 99 ARG A O 1
ATOM 771 N N . ALA A 1 100 ? -13.413 12.992 0.317 1.00 97.38 100 ALA A N 1
ATOM 772 C CA . ALA A 1 100 ? -14.661 13.467 0.910 1.00 97.38 100 ALA A CA 1
ATOM 773 C C . ALA A 1 100 ? -15.461 12.347 1.599 1.00 97.38 100 ALA A C 1
ATOM 775 O O . ALA A 1 100 ? -16.307 12.649 2.436 1.00 97.38 100 ALA A O 1
ATOM 776 N N . VAL A 1 101 ? -15.202 11.083 1.243 1.00 96.50 101 VAL A N 1
ATOM 777 C CA . VAL A 1 101 ? -15.840 9.888 1.829 1.00 96.50 101 VAL A CA 1
ATOM 778 C C . VAL A 1 101 ? -14.914 9.104 2.768 1.00 96.50 101 VAL A C 1
ATOM 780 O O . VAL A 1 101 ? -15.279 8.010 3.190 1.00 96.50 101 VAL A O 1
ATOM 783 N N . PHE A 1 102 ? -13.715 9.632 3.035 1.00 93.69 102 PHE A N 1
ATOM 784 C CA . PHE A 1 102 ? -12.712 9.023 3.910 1.00 93.69 102 PHE A CA 1
ATOM 785 C C . PHE A 1 102 ? -13.052 9.187 5.398 1.00 93.69 102 PHE A C 1
ATOM 787 O O . PHE A 1 102 ? -13.745 10.171 5.746 1.00 93.69 102 PHE A O 1
#

Foldseek 3Di:
DDPDAAEAEAAPPDDPVVVVVLVVQQVVVVCVVCVVQFDDWDADPVGDTDGTDGPHDYHYHYDHPVVVVVVVVVCVVVVHDGDDADPVLVVDPDPVVRVVVD

Sequence (102 aa):
MFDTKIAIVLREDLPVWQKLNVTAFLTSGIVAQFPEIIGEPYRDRAGNLYNPMSVQPVIVLSADAATLGTIHRRSLERGVTTSAYVEEMFSTGHDAANRAVF

Radius of gyration: 15.8 Å; chains: 1; bounding box: 38×26×43 Å

Secondary structure (DSSP, 8-state):
--SS-EEEEEETTS-HHHHHHHHHHHHHHHHHH-GGGB-PPEE-TT--EE---BSS-EEEEEE-HHHHHHHHHHHHHTT-------GGGGG-S-HHHHHHT-

pLDDT: mean 97.8, std 2.02, range [81.5, 98.88]